Protein AF-A0A7Y4SN69-F1 (afdb_monomer_lite)

Secondary structure (DSSP, 8-state):
------------HHHHHHHHHHHHHHHHHT-----------TT--EE--TTSSS-EETTT-SS--EEEEHHHHTTS--SSHHHHHHT-TTEEEEEESGGGSEEEEEETT--GGG---EETTEE-S-TTT---SS---S-GGG-SEEEE-

Structure (mmCIF, N/CA/C/O backbone):
data_AF-A0A7Y4SN69-F1
#
_entry.id   AF-A0A7Y4SN69-F1
#
loop_
_atom_site.group_PDB
_atom_site.id
_atom_site.type_symbol
_atom_site.label_atom_id
_atom_site.label_alt_id
_atom_site.label_comp_id
_atom_site.label_asym_id
_atom_site.label_entity_id
_atom_site.label_seq_id
_atom_site.pdbx_PDB_ins_code
_atom_site.Cartn_x
_atom_site.Cartn_y
_atom_site.Cartn_z
_atom_site.occupancy
_atom_site.B_iso_or_equiv
_atom_site.auth_seq_id
_atom_site.auth_comp_id
_atom_site.auth_asym_id
_atom_site.auth_atom_id
_atom_site.pdbx_PDB_model_num
ATOM 1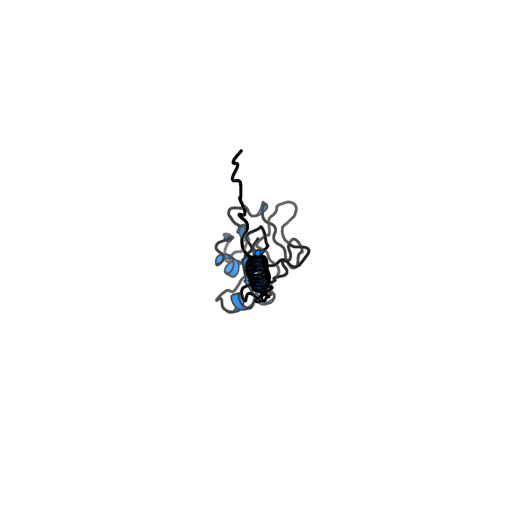 N N . MET A 1 1 ? -41.490 22.806 45.584 1.00 38.59 1 MET A N 1
ATOM 2 C CA . MET A 1 1 ? -42.179 22.413 46.833 1.00 38.59 1 MET A CA 1
ATOM 3 C C . MET A 1 1 ? -43.670 22.260 46.525 1.00 38.59 1 MET A C 1
ATOM 5 O O . MET A 1 1 ? -44.422 23.210 46.673 1.00 38.59 1 MET A O 1
ATOM 9 N N . ILE A 1 2 ? -44.083 21.115 45.968 1.00 36.38 2 ILE A N 1
ATOM 10 C CA . ILE A 1 2 ? -45.469 20.887 45.519 1.00 36.38 2 ILE A CA 1
ATOM 11 C C . ILE A 1 2 ? -46.093 19.854 46.454 1.00 36.38 2 ILE A C 1
ATOM 13 O O . ILE A 1 2 ? -45.769 18.673 46.397 1.00 36.38 2 ILE A O 1
ATOM 17 N N . LYS A 1 3 ? -46.963 20.334 47.345 1.00 39.97 3 LYS A N 1
ATOM 18 C CA . LYS A 1 3 ? -47.886 19.503 48.118 1.00 39.97 3 LYS A CA 1
ATOM 19 C C . LYS A 1 3 ? -48.994 19.019 47.179 1.00 39.97 3 LYS A C 1
ATOM 21 O O . LYS A 1 3 ? -49.649 19.852 46.558 1.00 39.97 3 LYS A O 1
ATOM 26 N N . ARG A 1 4 ? -49.261 17.713 47.137 1.00 42.03 4 ARG A N 1
ATOM 27 C CA . ARG A 1 4 ? -50.607 17.182 46.868 1.00 42.03 4 ARG A CA 1
ATOM 28 C C . ARG A 1 4 ? -50.883 16.050 47.851 1.00 42.03 4 ARG A C 1
ATOM 30 O O . ARG A 1 4 ? -50.292 14.981 47.775 1.00 42.03 4 ARG A O 1
ATOM 37 N N . VAL A 1 5 ? -51.723 16.386 48.823 1.00 46.22 5 VAL A N 1
ATOM 38 C CA . VAL A 1 5 ? -52.327 15.503 49.819 1.00 46.22 5 VAL A CA 1
ATOM 39 C C . VAL A 1 5 ? -53.256 14.538 49.079 1.00 46.22 5 VAL A C 1
ATOM 41 O O . VAL A 1 5 ? -54.105 14.990 48.314 1.00 46.22 5 VAL A O 1
ATOM 44 N N . LEU A 1 6 ? -53.072 13.229 49.273 1.00 34.06 6 LEU A N 1
ATOM 45 C CA . LEU A 1 6 ? -54.012 12.201 48.828 1.00 34.06 6 LEU A CA 1
ATOM 46 C C . LEU A 1 6 ? -54.864 11.810 50.039 1.00 34.06 6 LEU A C 1
ATOM 48 O O . LEU A 1 6 ? -54.437 11.039 50.896 1.00 34.06 6 LEU A O 1
ATOM 52 N N . GLU A 1 7 ? -56.035 12.425 50.141 1.00 39.78 7 GLU A N 1
ATOM 53 C CA . GLU A 1 7 ? -57.026 12.154 51.176 1.00 39.78 7 GLU A CA 1
ATOM 54 C C . GLU A 1 7 ? -57.813 10.896 50.782 1.00 39.78 7 GLU A C 1
ATOM 56 O O . GLU A 1 7 ? -58.496 10.875 49.758 1.00 39.78 7 GLU A O 1
ATOM 61 N N . VAL A 1 8 ? -57.671 9.814 51.554 1.00 43.22 8 VAL A N 1
ATOM 62 C CA . VAL A 1 8 ? -58.434 8.574 51.353 1.00 43.22 8 VAL A CA 1
ATOM 63 C C . VAL A 1 8 ? -59.592 8.571 52.348 1.00 43.22 8 VAL A C 1
ATOM 65 O O . VAL A 1 8 ? -59.420 8.220 53.514 1.00 43.22 8 VAL A O 1
ATOM 68 N N . CYS A 1 9 ? -60.770 8.996 51.885 1.00 35.44 9 CYS A N 1
ATOM 69 C CA . CYS A 1 9 ? -62.026 8.878 52.626 1.00 35.44 9 CYS A CA 1
ATOM 70 C C . CYS A 1 9 ? -62.435 7.408 52.809 1.00 35.44 9 CYS A C 1
ATOM 72 O O . CYS A 1 9 ? -62.259 6.570 51.924 1.00 35.44 9 CYS A O 1
ATOM 74 N N . ALA A 1 10 ? -63.001 7.119 53.981 1.00 52.50 10 ALA A N 1
ATOM 75 C CA . ALA A 1 10 ? -63.476 5.809 54.401 1.00 52.50 10 ALA A CA 1
ATOM 76 C C . ALA A 1 10 ? -64.616 5.273 53.511 1.00 52.50 10 ALA A C 1
ATOM 78 O O . ALA A 1 10 ? -65.587 5.976 53.248 1.00 52.50 10 ALA A O 1
ATOM 79 N N . GLY A 1 11 ? -64.526 4.001 53.114 1.00 46.94 11 GLY A N 1
ATOM 80 C CA . GLY A 1 11 ? -65.605 3.279 52.435 1.00 46.94 11 GLY A CA 1
ATOM 81 C C . GLY A 1 11 ? -65.152 1.906 51.935 1.00 46.94 11 GLY A C 1
ATOM 82 O O . GLY A 1 11 ? -64.424 1.810 50.957 1.00 46.94 11 GLY A O 1
ATOM 83 N N . ASP A 1 12 ? -65.567 0.849 52.637 1.00 50.03 12 ASP A N 1
ATOM 84 C CA . ASP A 1 12 ? -65.404 -0.574 52.304 1.00 50.03 12 ASP A CA 1
ATOM 85 C C . ASP A 1 12 ? -63.974 -1.123 52.094 1.00 50.03 12 ASP A C 1
ATOM 87 O O . ASP A 1 12 ? -63.433 -1.212 50.990 1.00 50.03 12 ASP A O 1
ATOM 91 N N . VAL A 1 13 ? -63.413 -1.695 53.170 1.00 55.72 13 VAL A N 1
AT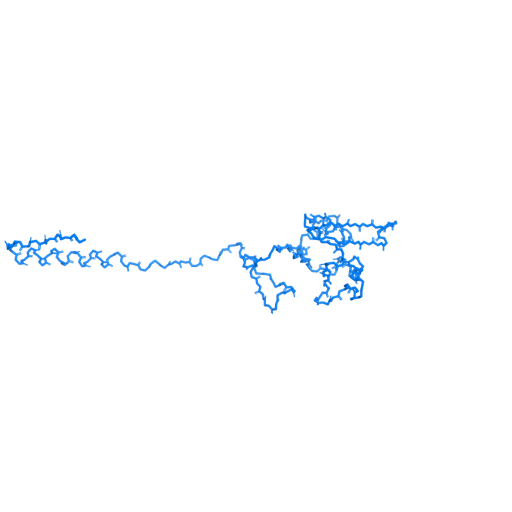OM 92 C CA . VAL A 1 13 ? -62.123 -2.429 53.207 1.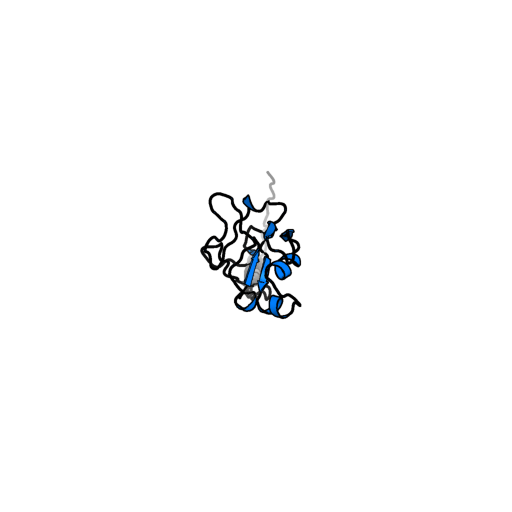00 55.72 13 VAL A CA 1
ATOM 93 C C . VAL A 1 13 ? -62.036 -3.554 52.153 1.00 55.72 13 VAL A C 1
ATOM 95 O O . VAL A 1 13 ? -60.951 -3.922 51.699 1.00 55.72 13 VAL A O 1
ATOM 98 N N . ARG A 1 14 ? -63.182 -4.095 51.711 1.00 57.38 14 ARG A N 1
ATOM 99 C CA . ARG A 1 14 ? -63.248 -5.141 50.673 1.00 57.38 14 ARG A CA 1
ATOM 100 C C . ARG A 1 14 ? -62.958 -4.607 49.267 1.00 57.38 14 ARG A C 1
ATOM 102 O O . ARG A 1 14 ? -62.454 -5.367 48.441 1.00 57.38 14 ARG A O 1
ATOM 109 N N . LEU A 1 15 ? -63.255 -3.334 48.998 1.00 54.38 15 LEU A N 1
ATOM 110 C CA . LEU A 1 15 ? -63.049 -2.706 47.693 1.00 54.38 15 LEU A CA 1
ATOM 111 C C . LEU A 1 15 ? -61.585 -2.277 47.521 1.00 54.38 15 LEU A C 1
ATOM 113 O O . LEU A 1 15 ? -60.969 -2.610 46.513 1.00 54.38 15 LEU A O 1
ATOM 117 N N . VAL A 1 16 ? -60.984 -1.685 48.561 1.00 59.50 16 VAL A N 1
ATOM 118 C CA . VAL A 1 16 ? -59.555 -1.310 48.590 1.00 59.50 16 VAL A CA 1
ATOM 119 C C . VAL A 1 16 ? -58.648 -2.526 48.381 1.00 59.50 16 VAL A C 1
ATOM 121 O O . VAL A 1 16 ? -57.715 -2.482 47.580 1.00 59.50 16 VAL A O 1
ATOM 124 N N . ARG A 1 17 ? -58.953 -3.654 49.035 1.00 61.59 17 ARG A N 1
ATOM 125 C CA . ARG A 1 17 ? -58.176 -4.895 48.895 1.00 61.59 17 ARG A CA 1
ATOM 126 C C . ARG A 1 17 ? -58.236 -5.471 47.475 1.00 61.59 17 ARG A C 1
ATOM 128 O O . ARG A 1 17 ? -57.236 -6.001 47.005 1.00 61.59 17 ARG A O 1
ATOM 135 N N . ARG A 1 18 ? -59.373 -5.350 46.777 1.00 66.00 18 ARG A N 1
ATOM 136 C CA . ARG A 1 18 ? -59.514 -5.799 45.379 1.00 66.00 18 ARG A CA 1
ATOM 137 C C . ARG A 1 18 ? -58.711 -4.918 44.423 1.00 66.00 18 ARG A C 1
ATOM 139 O O . ARG A 1 18 ? -58.000 -5.455 43.581 1.00 66.00 18 ARG A O 1
ATOM 146 N N . THR A 1 19 ? -58.747 -3.600 44.603 1.00 65.56 19 THR A N 1
ATOM 147 C CA . THR A 1 19 ? -57.995 -2.660 43.759 1.00 65.56 19 THR A CA 1
ATOM 148 C C . THR A 1 19 ? -56.481 -2.806 43.941 1.00 65.56 19 THR A C 1
ATOM 150 O O . THR A 1 19 ? -55.747 -2.821 42.957 1.00 65.56 19 THR A O 1
ATOM 153 N N . VAL A 1 20 ? -56.000 -3.008 45.174 1.00 69.25 20 VAL A N 1
ATOM 154 C CA . VAL A 1 20 ? -54.566 -3.226 45.450 1.00 69.25 20 VAL A CA 1
ATOM 155 C C . VAL A 1 20 ? -54.061 -4.536 44.832 1.00 69.25 20 VAL A C 1
ATOM 157 O O . VAL A 1 20 ? -52.989 -4.547 44.231 1.00 69.25 20 VAL A O 1
ATOM 160 N N . ILE A 1 21 ? -54.838 -5.624 44.908 1.00 72.38 21 ILE A N 1
ATOM 161 C CA . ILE A 1 21 ? -54.460 -6.912 44.299 1.00 72.38 21 ILE A CA 1
ATOM 162 C C . ILE A 1 21 ? -54.394 -6.801 42.767 1.00 72.38 21 ILE A C 1
ATOM 164 O O . ILE A 1 21 ? -53.457 -7.319 42.164 1.00 72.38 21 ILE A O 1
ATOM 168 N N . VAL A 1 22 ? -55.333 -6.085 42.137 1.00 73.94 22 VAL A N 1
ATOM 169 C CA . VAL A 1 22 ? -55.325 -5.862 40.679 1.00 73.94 22 VAL A CA 1
ATOM 170 C C . VAL A 1 22 ? -54.113 -5.030 40.247 1.00 73.94 22 VAL A C 1
ATOM 172 O O . VAL A 1 22 ? -53.466 -5.381 39.265 1.00 73.94 22 VAL A O 1
ATOM 175 N N . CYS A 1 23 ? -53.740 -3.989 40.998 1.00 61.62 23 CYS A N 1
ATOM 176 C CA . CYS A 1 23 ? -52.548 -3.190 40.696 1.00 61.62 23 CYS A CA 1
ATOM 177 C C . CYS A 1 23 ? -51.236 -3.981 40.854 1.00 61.62 23 CYS A C 1
ATOM 179 O O . CYS A 1 23 ? -50.330 -3.814 40.040 1.00 61.62 23 CYS A O 1
ATOM 181 N N . ILE A 1 24 ? -51.134 -4.865 41.855 1.00 69.38 24 ILE A N 1
ATOM 182 C CA . ILE A 1 24 ? -49.952 -5.727 42.046 1.00 69.38 24 ILE A CA 1
ATOM 183 C C . ILE A 1 24 ? -49.840 -6.756 40.909 1.00 69.38 24 ILE A C 1
ATOM 185 O O . ILE A 1 24 ? -48.749 -6.977 40.386 1.00 69.38 24 ILE A O 1
ATOM 189 N N . LEU A 1 25 ? -50.962 -7.342 40.478 1.00 69.50 25 LEU A N 1
ATOM 190 C CA . LEU A 1 25 ? -50.987 -8.280 39.350 1.00 69.50 25 LEU A CA 1
ATOM 191 C C . LEU A 1 25 ? -50.676 -7.592 38.009 1.00 69.50 25 LEU A C 1
ATOM 193 O O . LEU A 1 25 ? -49.976 -8.169 37.179 1.00 69.50 25 LEU A O 1
ATOM 197 N N . LEU A 1 26 ? -51.125 -6.347 37.813 1.00 67.25 26 LEU A N 1
ATOM 198 C CA . LEU A 1 26 ? -50.825 -5.560 36.612 1.00 67.25 26 LEU A CA 1
ATOM 199 C C . LEU A 1 26 ? -49.343 -5.147 36.544 1.00 67.25 26 LEU A C 1
ATOM 201 O O . LEU A 1 26 ? -48.744 -5.191 35.472 1.00 67.25 26 LEU A O 1
ATOM 205 N N . ALA A 1 27 ? -48.728 -4.807 37.682 1.00 63.59 27 ALA A N 1
ATOM 206 C CA . ALA A 1 27 ? -47.303 -4.478 37.757 1.00 63.59 27 ALA A CA 1
ATOM 207 C C . ALA A 1 27 ? -46.397 -5.699 37.506 1.00 63.59 27 ALA A C 1
ATOM 209 O O . ALA A 1 27 ? -45.340 -5.562 36.894 1.00 63.59 27 ALA A O 1
ATOM 210 N N . ALA A 1 28 ? -46.824 -6.897 37.921 1.00 62.97 28 ALA A N 1
ATOM 211 C CA . ALA A 1 28 ? -46.097 -8.138 37.654 1.00 62.97 28 ALA A CA 1
ATOM 212 C C . ALA A 1 28 ? -46.115 -8.530 36.163 1.00 62.97 28 ALA A C 1
ATOM 214 O O . ALA A 1 28 ? -45.137 -9.083 35.666 1.00 62.97 28 ALA A O 1
ATOM 215 N N . PHE A 1 29 ? -47.188 -8.201 35.433 1.00 62.66 29 PHE A N 1
ATOM 216 C CA . PHE A 1 29 ? -47.304 -8.492 33.998 1.00 62.66 29 PHE A CA 1
ATOM 217 C C . PHE A 1 29 ? -46.420 -7.586 33.118 1.00 62.66 29 PHE A C 1
ATOM 219 O O . PHE A 1 29 ? -46.027 -7.989 32.027 1.00 62.66 29 PHE A O 1
ATOM 226 N N . LEU A 1 30 ? -46.051 -6.389 33.595 1.00 56.22 30 LEU A N 1
ATOM 227 C CA . LEU A 1 30 ? -45.134 -5.488 32.880 1.00 56.22 30 LEU A CA 1
ATOM 228 C C . LEU A 1 30 ? -43.647 -5.868 33.010 1.00 56.22 30 LEU A C 1
ATOM 230 O O . LEU A 1 30 ? -42.820 -5.292 32.307 1.00 56.22 30 LEU A O 1
ATOM 234 N N . CYS A 1 31 ? -43.291 -6.823 33.875 1.00 47.72 31 CYS A N 1
ATOM 235 C CA . CYS A 1 31 ? -41.901 -7.203 34.149 1.00 47.72 31 CYS A CA 1
ATOM 236 C C . CYS A 1 31 ? -41.493 -8.503 33.430 1.00 47.72 31 CYS A C 1
ATOM 238 O O . CYS A 1 31 ? -40.834 -9.371 34.001 1.00 47.72 31 CYS A O 1
ATOM 240 N N . LEU A 1 32 ? -41.915 -8.670 32.174 1.00 61.91 32 LEU A N 1
ATOM 241 C CA . LEU A 1 32 ? -41.384 -9.730 31.318 1.00 61.91 32 LEU A CA 1
ATOM 242 C C . LEU A 1 32 ? -39.944 -9.359 30.926 1.00 61.91 32 LEU A C 1
ATOM 244 O O . LEU A 1 32 ? -39.744 -8.291 30.343 1.00 61.91 32 LEU A O 1
ATOM 248 N N . PRO A 1 33 ? -38.934 -10.202 31.215 1.00 53.34 33 PRO A N 1
ATOM 249 C CA . PRO A 1 33 ? -37.583 -9.959 30.742 1.00 53.34 33 PRO A CA 1
ATOM 250 C C . PRO A 1 33 ? -37.587 -10.112 29.222 1.00 53.34 33 PRO A C 1
ATOM 252 O O . PRO A 1 33 ? -37.782 -11.204 28.683 1.00 53.34 33 PRO A O 1
ATOM 255 N N . SER A 1 34 ? -37.390 -9.003 28.518 1.00 55.28 34 SER A N 1
ATOM 256 C CA . SER A 1 34 ? -37.083 -9.002 27.097 1.00 55.28 34 SER A CA 1
ATOM 257 C C . SER A 1 34 ? -35.788 -9.786 26.897 1.00 55.28 34 SER A C 1
ATOM 259 O O . SER A 1 34 ? -34.687 -9.289 27.118 1.00 55.28 34 SER A O 1
ATOM 261 N N . THR A 1 35 ? -35.921 -11.052 26.504 1.00 53.50 35 THR A N 1
ATOM 262 C CA . THR A 1 35 ? -34.782 -11.864 26.077 1.00 53.50 35 THR A CA 1
ATOM 263 C C . THR A 1 35 ? -34.394 -11.354 24.694 1.00 53.50 35 THR A C 1
ATOM 265 O O . THR A 1 35 ? -34.923 -11.800 23.680 1.00 53.50 35 THR A O 1
ATOM 268 N N . GLY A 1 36 ? -33.548 -10.324 24.659 1.00 47.72 36 GLY A N 1
ATOM 269 C CA . GLY A 1 36 ? -32.948 -9.834 23.428 1.00 47.72 36 GLY A CA 1
ATOM 270 C C . GLY A 1 36 ? -32.061 -10.931 22.858 1.00 47.72 36 GLY A C 1
ATOM 271 O O . GLY A 1 36 ? -30.995 -11.211 23.400 1.00 47.72 36 GLY A O 1
ATOM 272 N N . ALA A 1 37 ? -32.515 -11.580 21.788 1.00 45.94 37 ALA A N 1
ATOM 273 C CA . ALA A 1 37 ? -31.656 -12.428 20.984 1.00 45.94 37 ALA A CA 1
ATOM 274 C C . ALA A 1 37 ? -30.509 -11.555 20.455 1.00 45.94 37 ALA A C 1
ATOM 276 O O . ALA A 1 37 ? -30.748 -10.601 19.714 1.00 45.94 37 ALA A O 1
ATOM 277 N N . ALA A 1 38 ? -29.276 -11.854 20.866 1.00 46.19 38 ALA A N 1
ATOM 278 C CA . ALA A 1 38 ? -28.083 -11.290 20.255 1.00 46.19 38 ALA A CA 1
ATOM 279 C C . ALA A 1 38 ? -28.020 -11.803 18.810 1.00 46.19 38 ALA A C 1
ATOM 281 O O . ALA A 1 38 ? -27.505 -12.887 18.543 1.00 46.19 38 ALA A O 1
ATOM 282 N N . GLY A 1 39 ? -28.636 -11.060 17.891 1.00 47.66 39 GLY A N 1
ATOM 283 C CA . GLY A 1 39 ? -28.511 -11.302 16.464 1.00 47.66 39 GLY A CA 1
ATOM 284 C C . GLY A 1 39 ? -27.036 -11.224 16.098 1.00 47.66 39 GLY A C 1
ATOM 285 O O . GLY A 1 39 ? -26.386 -10.211 16.348 1.00 47.66 39 GLY A O 1
ATOM 286 N N . GLN A 1 40 ? -26.497 -12.312 15.555 1.00 49.41 40 GLN A N 1
ATOM 287 C CA . GLN A 1 40 ? -25.210 -12.270 14.879 1.00 49.41 40 GLN A CA 1
ATOM 288 C C . GLN A 1 40 ? -25.396 -11.378 13.651 1.00 49.41 40 GLN A C 1
ATOM 290 O O . GLN A 1 40 ? -26.056 -11.764 12.689 1.00 49.41 40 GLN A O 1
ATOM 295 N N . ASP A 1 41 ? -24.905 -10.148 13.754 1.00 53.84 41 ASP A N 1
ATOM 296 C CA . ASP A 1 41 ? -24.966 -9.159 12.690 1.00 53.84 41 ASP A CA 1
ATOM 297 C C . ASP A 1 41 ? -24.083 -9.636 11.519 1.00 53.84 41 ASP A C 1
ATOM 299 O O . ASP A 1 41 ? -22.873 -9.803 11.708 1.00 53.84 41 ASP A O 1
ATOM 303 N N . PRO A 1 42 ? -24.640 -9.894 10.319 1.00 57.53 42 PRO A N 1
ATOM 304 C CA . PRO A 1 42 ? -23.876 -10.394 9.175 1.00 57.53 42 PRO A CA 1
ATOM 305 C C . PRO A 1 42 ? -22.804 -9.413 8.668 1.00 57.53 42 PRO A C 1
ATOM 307 O O . PRO A 1 42 ? -22.004 -9.786 7.813 1.00 57.53 42 PRO A O 1
ATOM 310 N N . PHE A 1 43 ? -22.750 -8.183 9.191 1.00 54.22 43 PHE A N 1
ATOM 311 C CA . PHE A 1 43 ? -21.709 -7.195 8.882 1.00 54.22 43 PHE A CA 1
ATOM 312 C C . PHE A 1 43 ? -20.494 -7.240 9.825 1.00 54.22 43 PHE A C 1
ATOM 314 O O . PHE A 1 43 ? -19.574 -6.429 9.694 1.00 54.22 43 PHE A O 1
ATOM 321 N N . ARG A 1 44 ? -20.454 -8.178 10.777 1.00 52.31 44 ARG A N 1
ATOM 322 C CA . ARG A 1 44 ? -19.378 -8.288 11.768 1.00 52.31 44 ARG A CA 1
ATOM 323 C C . ARG A 1 44 ? -18.211 -9.127 11.233 1.00 52.31 44 ARG A 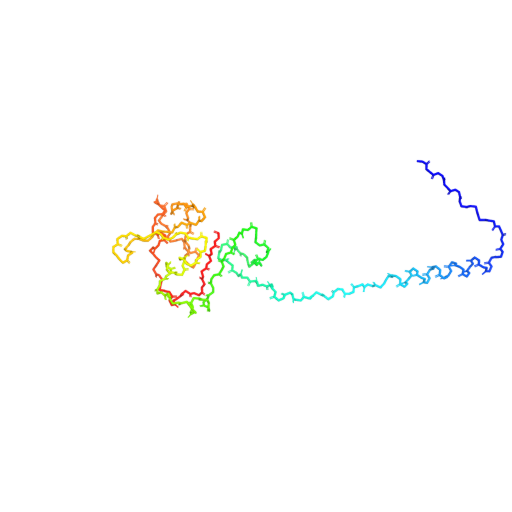C 1
ATOM 325 O O . ARG A 1 44 ? -18.063 -10.297 11.567 1.00 52.31 44 ARG A O 1
ATOM 332 N N . GLN A 1 45 ? -17.392 -8.529 10.366 1.00 57.31 45 GLN A N 1
ATOM 333 C CA . GLN A 1 45 ? -16.128 -9.127 9.922 1.00 57.31 45 GLN A CA 1
ATOM 334 C C . GLN A 1 45 ? -15.014 -8.802 10.930 1.00 57.31 45 GLN A C 1
ATOM 336 O O . GLN A 1 45 ? -14.589 -7.653 11.072 1.00 57.31 45 GLN A O 1
ATOM 341 N N . GLU A 1 46 ? -14.545 -9.823 11.644 1.00 55.00 46 GLU A N 1
ATOM 342 C CA . GLU A 1 46 ? -13.300 -9.771 12.410 1.00 55.00 46 GLU A CA 1
ATOM 343 C C . GLU A 1 46 ? -12.126 -9.991 11.453 1.00 55.00 46 GLU A C 1
ATOM 345 O O . GLU A 1 46 ? -12.068 -11.006 10.760 1.00 55.00 46 GLU A O 1
ATOM 350 N N . VAL A 1 47 ? -11.190 -9.042 11.396 1.00 57.69 47 VAL A N 1
ATOM 351 C CA . VAL A 1 47 ? -9.948 -9.196 10.628 1.00 57.69 47 VAL A CA 1
ATOM 352 C C . VAL A 1 47 ? -8.777 -8.941 11.564 1.00 57.69 47 VAL A C 1
ATOM 354 O O . VAL A 1 47 ? -8.687 -7.896 12.208 1.00 57.69 47 VAL A O 1
ATOM 357 N N . VAL A 1 48 ? -7.865 -9.910 11.650 1.00 58.44 48 VAL A N 1
ATOM 358 C CA . VAL A 1 48 ? -6.601 -9.737 12.370 1.00 58.44 48 VAL A CA 1
ATOM 359 C C . VAL A 1 48 ? -5.708 -8.839 11.527 1.00 58.44 48 VAL A C 1
ATOM 361 O O . VAL A 1 48 ? -5.216 -9.260 10.482 1.00 58.44 48 VAL A O 1
ATOM 364 N N . VAL A 1 49 ? -5.524 -7.595 11.964 1.00 58.94 49 VAL A N 1
ATOM 365 C CA . VAL A 1 49 ? -4.631 -6.650 11.292 1.00 58.94 49 VAL A CA 1
ATOM 366 C C . VAL A 1 49 ? -3.234 -6.723 11.871 1.00 58.94 49 VAL A C 1
ATOM 368 O O . VAL A 1 49 ? -3.054 -6.802 13.084 1.00 58.94 49 VAL A O 1
ATOM 371 N N . THR A 1 50 ? -2.232 -6.628 11.006 1.00 62.19 50 THR A N 1
ATOM 372 C CA . THR A 1 50 ? -0.820 -6.761 11.402 1.00 62.19 50 THR A CA 1
ATOM 373 C C . THR A 1 50 ? -0.382 -5.634 12.348 1.00 62.19 50 THR A C 1
ATOM 375 O O . THR A 1 50 ? 0.523 -5.800 13.160 1.00 62.19 50 THR A O 1
ATOM 378 N N . ALA A 1 51 ? -1.049 -4.477 12.285 1.00 57.69 51 ALA A N 1
ATOM 379 C CA . ALA A 1 51 ? -0.755 -3.328 13.140 1.00 57.69 51 ALA A CA 1
ATOM 380 C C . ALA A 1 51 ? -1.348 -3.411 14.560 1.00 57.69 51 ALA A C 1
ATOM 382 O O . ALA A 1 51 ? -0.959 -2.617 15.418 1.00 57.69 51 ALA A O 1
ATOM 383 N N . ALA A 1 52 ? -2.288 -4.325 14.824 1.00 57.72 52 ALA A N 1
ATOM 384 C CA . ALA A 1 52 ? -2.874 -4.509 16.147 1.00 57.72 52 ALA A CA 1
ATOM 385 C C . ALA A 1 52 ? -2.325 -5.793 16.777 1.00 57.72 52 ALA A C 1
ATOM 387 O O . ALA A 1 52 ? -2.364 -6.859 16.177 1.00 57.72 52 ALA A O 1
ATOM 388 N N . ALA A 1 53 ? -1.846 -5.708 18.021 1.00 58.72 53 ALA A N 1
ATOM 389 C CA . ALA A 1 53 ? -1.335 -6.872 18.755 1.00 58.72 53 ALA A CA 1
ATOM 390 C C . ALA A 1 53 ? -2.415 -7.940 19.050 1.00 58.72 53 ALA A C 1
ATOM 392 O O . ALA A 1 53 ? -2.097 -9.044 19.485 1.00 58.72 53 ALA A O 1
ATOM 393 N N . THR A 1 54 ? -3.687 -7.608 18.829 1.00 57.78 54 THR A N 1
ATOM 394 C CA . THR A 1 54 ? -4.866 -8.450 19.048 1.00 57.78 54 THR A CA 1
ATOM 395 C C . THR A 1 54 ? -5.844 -8.272 17.886 1.00 57.78 54 THR A C 1
ATOM 397 O O . THR A 1 54 ? -5.945 -7.149 17.388 1.00 57.78 54 THR A O 1
ATOM 400 N N . PRO A 1 55 ? -6.601 -9.310 17.484 1.00 58.72 55 PRO A N 1
ATOM 401 C CA . PRO A 1 55 ? -7.680 -9.184 16.502 1.00 58.72 55 PRO A CA 1
ATOM 402 C C . PRO A 1 55 ? -8.643 -8.056 16.892 1.00 58.72 55 PRO A C 1
ATOM 404 O O . PRO A 1 55 ? -9.109 -8.024 18.030 1.00 58.72 55 PRO A O 1
ATOM 407 N N . VAL A 1 56 ? -8.925 -7.125 15.979 1.00 61.41 56 VAL A N 1
ATOM 408 C CA . VAL A 1 56 ? -9.882 -6.034 16.220 1.00 61.41 56 VAL A CA 1
ATOM 409 C C . VAL A 1 56 ? -10.977 -6.106 15.164 1.00 61.41 56 VAL A C 1
ATOM 411 O O . VAL A 1 56 ? -10.701 -6.219 13.973 1.00 61.41 56 VAL A O 1
ATOM 414 N N . GLU A 1 57 ? -12.231 -6.034 15.601 1.00 66.12 57 GLU A N 1
ATOM 415 C CA . GLU A 1 57 ? -13.382 -5.925 14.704 1.00 66.12 57 GLU A CA 1
ATOM 416 C C . GLU A 1 57 ? -13.286 -4.655 13.852 1.00 66.12 57 GLU A C 1
ATOM 418 O O . GLU A 1 57 ? -13.043 -3.575 14.397 1.00 66.12 57 GLU A O 1
ATOM 423 N N . LEU A 1 58 ? -13.556 -4.753 12.543 1.00 60.16 58 LEU A N 1
ATOM 424 C CA . LEU A 1 58 ? -13.466 -3.615 11.614 1.00 60.16 58 LEU A CA 1
ATOM 425 C C . LEU A 1 58 ? -14.279 -2.389 12.083 1.00 60.16 58 LEU A C 1
ATOM 427 O O . LEU A 1 58 ? -13.847 -1.257 11.886 1.00 60.16 58 LEU A O 1
ATOM 431 N N . GLY A 1 59 ? -15.418 -2.603 12.754 1.00 60.62 59 GLY A N 1
ATOM 432 C CA . GLY A 1 59 ? -16.273 -1.536 13.294 1.00 60.62 59 GLY A CA 1
ATOM 433 C C . GLY A 1 59 ? -15.788 -0.891 14.600 1.00 60.62 59 GLY A C 1
ATOM 434 O O . GLY A 1 59 ? -16.294 0.161 14.982 1.00 60.62 59 GLY A O 1
ATOM 435 N N . THR A 1 60 ? -14.807 -1.490 15.280 1.00 61.62 60 THR A N 1
ATOM 436 C CA . THR A 1 60 ? -14.273 -1.002 16.569 1.00 61.62 60 THR A CA 1
ATOM 437 C C . THR A 1 60 ? -12.947 -0.246 16.395 1.00 61.62 60 THR A C 1
ATOM 439 O O . THR A 1 60 ? -12.458 0.400 17.324 1.00 61.62 60 THR A O 1
ATOM 442 N N . VAL A 1 61 ? -12.351 -0.279 15.196 1.00 64.94 61 VAL A N 1
ATOM 443 C CA . VAL A 1 61 ? -11.089 0.414 14.905 1.00 64.94 61 VAL A CA 1
ATOM 444 C C . VAL A 1 61 ? -11.320 1.931 14.870 1.00 64.94 61 VAL A C 1
ATOM 446 O O . VAL A 1 61 ? -12.057 2.449 14.039 1.00 64.94 61 VAL A O 1
ATOM 449 N N . THR A 1 62 ? -10.638 2.686 15.737 1.00 68.81 62 THR A N 1
ATOM 450 C CA . THR A 1 62 ? -10.706 4.169 15.779 1.00 68.81 62 THR A CA 1
ATOM 451 C C . THR A 1 62 ? -9.951 4.849 14.620 1.00 68.81 62 THR A C 1
ATOM 453 O O . THR A 1 62 ? -9.819 6.070 14.575 1.00 68.81 62 THR A O 1
ATOM 456 N N . ARG A 1 63 ? -9.408 4.067 13.683 1.00 72.25 63 ARG A N 1
ATOM 457 C CA . ARG A 1 63 ? -8.682 4.509 12.486 1.00 72.25 63 ARG A CA 1
ATOM 458 C C . ARG A 1 63 ? -9.345 3.922 11.248 1.00 72.25 63 ARG A C 1
ATOM 460 O O . ARG A 1 63 ? -9.812 2.789 11.274 1.00 72.25 63 ARG A O 1
ATOM 467 N N . THR A 1 64 ? -9.345 4.684 10.161 1.00 78.62 64 THR A N 1
ATOM 468 C CA . THR A 1 64 ? -9.868 4.230 8.872 1.00 78.62 64 THR A CA 1
ATOM 469 C C . THR A 1 64 ? -8.994 3.108 8.323 1.00 78.62 64 THR A C 1
ATOM 471 O O . THR A 1 64 ? -7.846 3.344 7.955 1.00 78.62 64 THR A O 1
ATOM 474 N N . LEU A 1 65 ? -9.559 1.908 8.239 1.00 82.75 65 LEU A N 1
ATOM 475 C CA . LEU A 1 65 ? -8.906 0.711 7.725 1.00 82.75 65 LEU A CA 1
ATOM 476 C C . LEU A 1 65 ? -9.566 0.291 6.410 1.00 82.75 65 LEU A C 1
ATOM 478 O O . LEU A 1 65 ? -10.788 0.215 6.308 1.00 82.75 65 LEU A O 1
ATOM 482 N N . THR A 1 66 ? -8.751 0.007 5.401 1.00 87.75 66 THR A N 1
ATOM 483 C CA . THR A 1 66 ? -9.182 -0.635 4.156 1.00 87.75 66 THR A CA 1
ATOM 484 C C . THR A 1 66 ? -8.422 -1.941 4.001 1.00 87.75 66 THR A C 1
ATOM 486 O O . THR A 1 66 ? -7.193 -1.945 4.017 1.00 87.75 66 THR A O 1
ATOM 489 N N . VAL A 1 67 ? -9.156 -3.043 3.860 1.00 90.06 67 VAL A N 1
ATOM 490 C CA . VAL A 1 67 ? -8.591 -4.374 3.618 1.00 90.06 67 VAL A CA 1
ATOM 491 C C . VAL A 1 67 ? -8.959 -4.787 2.203 1.00 90.06 67 VAL A C 1
ATOM 493 O O . VAL A 1 67 ? -10.140 -4.811 1.858 1.00 90.06 67 VAL A O 1
ATOM 496 N N . ILE A 1 68 ? -7.946 -5.096 1.399 1.00 91.56 68 ILE A N 1
ATOM 497 C CA . ILE A 1 68 ? -8.102 -5.675 0.068 1.00 91.56 68 ILE A CA 1
ATOM 498 C C . ILE A 1 68 ? -7.780 -7.166 0.183 1.00 91.56 68 ILE A C 1
ATOM 500 O O . ILE A 1 68 ? -6.642 -7.527 0.491 1.00 91.56 68 ILE A O 1
ATOM 504 N N . THR A 1 69 ? -8.782 -8.023 -0.009 1.00 93.06 69 THR A N 1
ATOM 505 C CA . THR A 1 69 ? -8.643 -9.481 0.164 1.00 93.06 69 THR A CA 1
ATOM 506 C C . THR A 1 69 ? -8.105 -10.162 -1.092 1.00 93.06 69 THR A C 1
ATOM 508 O O . THR A 1 69 ? -8.204 -9.612 -2.194 1.00 93.06 69 THR A O 1
ATOM 511 N N . ARG A 1 70 ? -7.595 -11.392 -0.953 1.00 93.56 70 ARG A N 1
ATOM 512 C CA . ARG A 1 70 ? -7.142 -12.209 -2.086 1.00 93.56 70 ARG A CA 1
ATOM 513 C C . ARG A 1 70 ? -8.202 -12.327 -3.176 1.00 93.56 70 ARG A C 1
ATOM 515 O O . ARG A 1 70 ? -7.920 -12.085 -4.344 1.00 93.56 70 ARG A O 1
ATOM 522 N N . GLU A 1 71 ? -9.446 -12.595 -2.793 1.00 93.44 71 GLU A N 1
ATOM 523 C CA . GLU A 1 71 ? -10.552 -12.774 -3.735 1.00 93.44 71 GLU A CA 1
ATOM 524 C C . GLU A 1 71 ? -10.879 -11.485 -4.490 1.00 93.44 71 GLU A C 1
ATOM 526 O O . GLU A 1 71 ? -11.464 -11.530 -5.572 1.00 93.44 71 GLU A O 1
ATOM 531 N N . GLN A 1 72 ? -10.596 -10.317 -3.907 1.00 92.81 72 GLN A N 1
ATOM 532 C CA . GLN A 1 72 ? -10.734 -9.039 -4.603 1.00 92.81 72 GLN A CA 1
ATOM 533 C C . GLN A 1 72 ? -9.589 -8.840 -5.595 1.00 92.81 72 GLN A C 1
ATOM 535 O O . GLN A 1 72 ? -9.861 -8.447 -6.724 1.00 92.81 72 GLN A O 1
ATOM 540 N N . ILE A 1 73 ? -8.349 -9.163 -5.211 1.00 93.56 73 ILE A N 1
ATOM 541 C CA . ILE A 1 73 ? -7.169 -9.080 -6.088 1.00 93.56 73 ILE A CA 1
ATOM 542 C C . ILE A 1 73 ? -7.346 -9.981 -7.317 1.00 93.56 73 ILE A C 1
ATOM 544 O O . ILE A 1 73 ? -7.172 -9.509 -8.436 1.00 93.56 73 ILE A O 1
ATOM 548 N N . ASP A 1 74 ? -7.789 -11.227 -7.130 1.00 93.06 74 ASP A N 1
ATOM 549 C CA . ASP A 1 74 ? -7.962 -12.203 -8.219 1.00 93.06 74 ASP A CA 1
ATOM 550 C C . ASP A 1 74 ? -9.038 -11.802 -9.243 1.00 93.06 74 ASP A C 1
ATOM 552 O O . ASP A 1 74 ? -9.034 -12.266 -10.384 1.00 93.06 74 ASP A O 1
ATOM 556 N N . ARG A 1 75 ? -9.979 -10.935 -8.851 1.00 94.44 75 ARG A N 1
ATOM 557 C CA . ARG A 1 75 ? -11.034 -10.417 -9.738 1.00 94.44 75 ARG A CA 1
ATOM 558 C C . ARG A 1 75 ? -10.606 -9.182 -10.527 1.00 94.44 75 ARG A C 1
ATOM 560 O O . ARG A 1 75 ? -11.349 -8.748 -11.409 1.00 94.44 75 ARG A O 1
ATOM 567 N N . LEU A 1 76 ? -9.458 -8.593 -10.203 1.00 91.94 76 LEU A N 1
ATOM 568 C CA . LEU A 1 76 ? -8.973 -7.366 -10.820 1.00 91.94 76 LEU A CA 1
ATOM 569 C C . LEU A 1 76 ? -7.967 -7.684 -11.941 1.00 91.94 76 LEU A C 1
ATOM 571 O O . LEU A 1 76 ? -7.129 -8.569 -11.788 1.00 91.94 76 LEU A O 1
ATOM 575 N N . PRO A 1 77 ? -7.997 -6.952 -13.068 1.00 92.12 77 PRO A N 1
ATOM 576 C CA . PRO A 1 77 ? -7.023 -7.109 -14.146 1.00 92.12 77 PRO A CA 1
ATOM 577 C C . PRO A 1 77 ? -5.720 -6.364 -13.806 1.00 92.12 77 PRO A C 1
ATOM 579 O O . PRO A 1 77 ? -5.400 -5.340 -14.405 1.00 92.12 77 PRO A O 1
ATOM 582 N N . VAL A 1 78 ? -4.999 -6.844 -12.795 1.00 91.38 78 VAL A N 1
ATOM 583 C CA . VAL A 1 78 ? -3.791 -6.213 -12.239 1.00 91.38 78 VAL A CA 1
ATOM 584 C C . VAL A 1 78 ? -2.597 -7.161 -12.308 1.00 91.38 78 VAL A C 1
ATOM 586 O O . VAL A 1 78 ? -2.754 -8.378 -12.250 1.00 91.38 78 VAL A O 1
ATOM 589 N N . HIS A 1 79 ? -1.390 -6.604 -12.425 1.00 89.06 79 HIS A N 1
ATOM 590 C CA . HIS A 1 79 ? -0.155 -7.391 -12.545 1.00 89.06 79 HIS A CA 1
ATOM 591 C C . HIS A 1 79 ? 0.880 -7.065 -11.466 1.00 89.06 79 HIS A C 1
ATOM 593 O O . HIS A 1 79 ? 1.866 -7.783 -11.317 1.00 89.06 79 HIS A O 1
ATOM 599 N N . SER A 1 80 ? 0.669 -5.994 -10.701 1.00 89.69 80 SER A N 1
ATOM 600 C CA . SER A 1 80 ? 1.567 -5.572 -9.632 1.00 89.69 80 SER A CA 1
ATOM 601 C C . SER A 1 80 ? 0.800 -5.075 -8.408 1.00 89.69 80 SER A C 1
ATOM 603 O O . SER A 1 80 ? -0.358 -4.663 -8.494 1.00 89.69 80 SER A O 1
ATOM 605 N N . ILE A 1 81 ? 1.477 -5.057 -7.258 1.00 91.00 81 ILE A N 1
ATOM 606 C CA . ILE A 1 81 ? 0.942 -4.472 -6.019 1.00 91.00 81 ILE A CA 1
ATOM 607 C C . ILE A 1 81 ? 0.636 -2.980 -6.221 1.00 91.00 81 ILE A C 1
ATOM 609 O O . ILE A 1 81 ? -0.378 -2.480 -5.738 1.00 91.00 81 ILE A O 1
ATOM 613 N N . ALA A 1 82 ? 1.471 -2.275 -6.990 1.00 90.56 82 ALA A N 1
ATOM 614 C CA . ALA A 1 82 ? 1.246 -0.875 -7.328 1.00 90.56 82 ALA A CA 1
ATOM 615 C C . ALA A 1 82 ? -0.079 -0.672 -8.084 1.00 90.56 82 ALA A C 1
ATOM 617 O O . ALA A 1 82 ? -0.784 0.296 -7.808 1.00 90.56 82 ALA A O 1
ATOM 618 N N . ASP A 1 83 ? -0.450 -1.585 -8.986 1.00 90.88 83 ASP A N 1
ATOM 619 C CA . ASP A 1 83 ? -1.719 -1.505 -9.721 1.00 90.88 83 ASP A CA 1
ATOM 620 C C . ASP A 1 83 ? -2.925 -1.731 -8.809 1.00 90.88 83 ASP A C 1
ATOM 622 O O . ASP A 1 83 ? -3.920 -1.018 -8.927 1.00 90.88 83 ASP A O 1
ATOM 626 N N . VAL A 1 84 ? -2.825 -2.663 -7.855 1.00 92.81 84 VAL A N 1
ATOM 627 C CA . VAL A 1 84 ? -3.866 -2.857 -6.833 1.00 92.81 84 VAL A CA 1
ATOM 628 C C . VAL A 1 84 ? -4.038 -1.587 -6.002 1.00 92.81 84 VAL A C 1
ATOM 630 O O . VAL A 1 84 ? -5.155 -1.109 -5.809 1.00 92.81 84 VAL A O 1
ATOM 633 N N . LEU A 1 85 ? -2.930 -1.007 -5.538 1.00 91.88 85 LEU A N 1
ATOM 634 C CA . LEU A 1 85 ? -2.951 0.190 -4.701 1.00 91.88 85 LEU A CA 1
ATOM 635 C C . LEU A 1 85 ? -3.455 1.430 -5.450 1.00 91.88 85 LEU A C 1
ATOM 637 O O . LEU A 1 85 ? -4.120 2.256 -4.833 1.00 91.88 85 LEU A O 1
ATOM 641 N N . ARG A 1 86 ? -3.233 1.536 -6.769 1.00 91.25 86 ARG A N 1
ATOM 642 C CA . ARG A 1 86 ? -3.800 2.614 -7.609 1.00 91.25 86 ARG A CA 1
ATOM 643 C C . ARG A 1 86 ? -5.326 2.652 -7.597 1.00 91.25 86 ARG A C 1
ATOM 645 O O . ARG A 1 86 ? -5.901 3.706 -7.848 1.00 91.25 86 ARG A O 1
ATOM 652 N N . LEU A 1 87 ? -5.981 1.518 -7.355 1.00 90.56 87 LEU A N 1
ATOM 653 C CA . LEU A 1 87 ? -7.441 1.433 -7.305 1.00 90.56 87 LEU A CA 1
ATOM 654 C C . LEU A 1 87 ? -8.005 1.897 -5.956 1.00 90.56 87 LEU A C 1
ATOM 656 O O . LEU A 1 87 ? -9.202 2.165 -5.847 1.00 90.56 87 LEU A O 1
ATOM 660 N N . SER A 1 88 ? -7.161 2.008 -4.928 1.00 90.38 88 SER A N 1
ATOM 661 C CA . SER A 1 88 ? -7.566 2.509 -3.620 1.00 90.38 88 SER A CA 1
ATOM 662 C C . SER A 1 88 ? -7.630 4.033 -3.621 1.00 90.38 88 SER A C 1
ATOM 664 O O . SER A 1 88 ? -6.650 4.713 -3.910 1.00 90.38 88 SER A O 1
ATOM 666 N N . SER A 1 89 ? -8.758 4.594 -3.187 1.00 88.69 89 SER A N 1
ATOM 667 C CA . SER A 1 89 ? -8.931 6.047 -3.044 1.00 88.69 89 SER A CA 1
ATOM 668 C C . SER A 1 89 ? -8.050 6.675 -1.958 1.00 88.69 89 SER A C 1
ATOM 670 O O . SER A 1 89 ? -7.921 7.896 -1.894 1.00 88.69 89 SER A O 1
ATOM 672 N N . SER A 1 90 ? -7.458 5.857 -1.084 1.00 88.75 90 SER A N 1
ATOM 673 C CA . SER A 1 90 ? -6.608 6.329 0.013 1.00 88.75 90 SER A CA 1
ATOM 674 C C . SER A 1 90 ? -5.137 6.488 -0.378 1.00 88.75 90 SER A C 1
ATOM 676 O O . SER A 1 90 ? -4.390 7.096 0.393 1.00 88.75 90 SER A O 1
ATOM 678 N N . VAL A 1 91 ? -4.720 5.950 -1.533 1.00 91.62 91 VAL A N 1
ATOM 679 C CA . VAL A 1 91 ? -3.310 5.829 -1.930 1.00 91.62 91 VAL A CA 1
ATOM 680 C C . VAL A 1 91 ? -3.054 6.553 -3.250 1.00 91.62 91 VAL A C 1
ATOM 682 O O . VAL A 1 91 ? -3.713 6.298 -4.251 1.00 91.62 91 VAL A O 1
ATOM 685 N N . ASP A 1 92 ? -2.055 7.430 -3.261 1.00 91.12 92 ASP A N 1
ATOM 686 C CA . ASP A 1 92 ? -1.453 7.981 -4.473 1.00 91.12 92 ASP A CA 1
ATOM 687 C C . ASP A 1 92 ? -0.192 7.175 -4.817 1.00 91.12 92 ASP A C 1
ATOM 689 O O . ASP A 1 92 ? 0.692 6.974 -3.979 1.00 91.12 92 ASP A O 1
ATOM 693 N N . VAL A 1 93 ? -0.120 6.695 -6.059 1.00 90.88 93 VAL A N 1
ATOM 694 C CA . VAL A 1 93 ? 0.976 5.862 -6.560 1.00 90.88 93 VAL A CA 1
ATOM 695 C C . VAL A 1 93 ? 1.731 6.625 -7.635 1.00 90.88 93 VAL A C 1
ATOM 697 O O . VAL A 1 93 ? 1.278 6.762 -8.779 1.00 90.88 93 VAL A O 1
ATOM 700 N N . ARG A 1 94 ? 2.939 7.065 -7.293 1.00 88.25 94 ARG A N 1
ATOM 701 C CA . ARG A 1 94 ? 3.798 7.851 -8.176 1.00 88.25 94 ARG A CA 1
ATOM 702 C C . ARG A 1 94 ? 4.920 6.964 -8.675 1.00 88.25 94 ARG A C 1
ATOM 704 O O . ARG A 1 94 ? 5.660 6.399 -7.886 1.00 88.25 94 ARG A O 1
ATOM 711 N N . SER A 1 95 ? 5.055 6.840 -9.986 1.00 87.12 95 SER A N 1
ATOM 712 C CA . SER A 1 95 ? 6.084 5.996 -10.589 1.00 87.12 95 SER A CA 1
ATOM 713 C C . SER A 1 95 ? 7.005 6.839 -11.462 1.00 87.12 95 SER A C 1
ATOM 715 O O . SER A 1 95 ? 6.541 7.745 -12.158 1.00 87.12 95 SER A O 1
ATOM 717 N N . ARG A 1 96 ? 8.310 6.588 -11.374 1.00 85.31 96 ARG A N 1
ATOM 718 C CA . ARG A 1 96 ? 9.376 7.308 -12.073 1.00 85.31 96 ARG A CA 1
ATOM 719 C C . ARG A 1 96 ? 10.208 6.323 -12.889 1.00 85.31 96 ARG A C 1
ATOM 721 O O . ARG A 1 96 ? 10.484 5.208 -12.449 1.00 85.31 96 ARG A O 1
ATOM 728 N N . GLY A 1 97 ? 10.649 6.783 -14.057 1.00 81.56 97 GLY A N 1
ATOM 729 C CA . GLY A 1 97 ? 11.403 5.974 -15.011 1.00 81.56 97 GLY A CA 1
ATOM 730 C C . GLY A 1 97 ? 10.516 5.068 -15.867 1.00 81.56 97 GLY A C 1
ATOM 731 O O . GLY A 1 97 ? 9.319 4.907 -15.620 1.00 81.56 97 GLY A O 1
ATOM 732 N N . GLU A 1 98 ? 11.108 4.485 -16.908 1.00 78.50 98 GLU A N 1
ATOM 733 C CA . GLU A 1 98 ? 10.416 3.498 -17.736 1.00 78.50 98 GLU A CA 1
ATOM 734 C C . GLU A 1 98 ? 10.049 2.267 -16.903 1.00 78.50 98 GLU A C 1
ATOM 736 O O . GLU A 1 98 ? 10.814 1.836 -16.041 1.00 78.50 98 GLU A O 1
ATOM 741 N N . ARG A 1 99 ? 8.854 1.713 -17.147 1.00 71.12 99 ARG A N 1
ATOM 742 C CA . ARG A 1 99 ? 8.311 0.535 -16.439 1.00 71.12 99 ARG A CA 1
ATOM 743 C C . ARG A 1 99 ? 8.235 0.658 -14.912 1.00 71.12 99 ARG A C 1
ATOM 745 O O . ARG A 1 99 ? 8.065 -0.346 -14.233 1.00 71.12 99 ARG A O 1
ATOM 752 N N . GLY A 1 100 ? 8.322 1.873 -14.378 1.00 70.69 100 GLY A N 1
ATOM 753 C CA . GLY A 1 100 ? 8.193 2.113 -12.949 1.00 70.69 100 GLY A CA 1
ATOM 754 C C . GLY A 1 100 ? 9.353 1.607 -12.101 1.00 70.69 100 GLY A C 1
ATOM 755 O O . GLY A 1 100 ? 9.129 1.193 -10.965 1.00 70.69 100 GLY A O 1
ATOM 756 N N . LEU A 1 101 ? 10.574 1.698 -12.649 1.00 76.56 101 LEU A N 1
ATOM 757 C CA . LEU A 1 101 ? 11.857 1.449 -11.971 1.00 76.56 101 LEU A CA 1
ATOM 758 C C . LEU A 1 101 ? 11.911 1.975 -10.533 1.00 76.56 101 LEU A C 1
ATOM 760 O O . LEU A 1 101 ? 12.513 1.341 -9.675 1.00 76.56 101 LEU A O 1
ATOM 764 N N . GLN A 1 102 ? 11.290 3.126 -10.273 1.00 83.12 102 GLN A N 1
ATOM 765 C CA . GLN A 1 102 ? 11.102 3.629 -8.923 1.00 83.12 102 GLN A CA 1
ATOM 766 C C . GLN A 1 102 ? 9.637 3.993 -8.709 1.00 83.12 102 GLN A C 1
ATOM 768 O O . GLN A 1 102 ? 9.113 4.898 -9.357 1.00 83.12 102 GLN A O 1
ATOM 773 N N . THR A 1 103 ? 8.980 3.309 -7.777 1.00 88.00 103 THR A N 1
ATOM 774 C CA . THR A 1 103 ? 7.601 3.608 -7.390 1.00 88.00 103 THR A CA 1
ATOM 775 C C . THR A 1 103 ? 7.568 4.069 -5.940 1.00 88.00 103 THR A C 1
ATOM 777 O O . THR A 1 103 ? 8.122 3.414 -5.064 1.00 88.00 103 THR A O 1
ATOM 780 N N . ASP A 1 104 ? 6.920 5.206 -5.709 1.00 89.19 104 ASP A N 1
ATOM 781 C CA . ASP A 1 104 ? 6.714 5.803 -4.399 1.00 89.19 104 ASP A CA 1
ATOM 782 C C . ASP A 1 104 ? 5.209 5.819 -4.090 1.00 89.19 104 ASP A C 1
ATOM 784 O O . ASP A 1 104 ? 4.392 6.251 -4.913 1.00 89.19 104 ASP A O 1
ATOM 788 N N . PHE A 1 105 ? 4.839 5.391 -2.885 1.00 90.00 105 PHE A N 1
ATOM 789 C CA . PHE A 1 105 ? 3.465 5.480 -2.387 1.00 90.00 105 PHE A CA 1
ATOM 790 C C . PHE A 1 105 ? 3.280 6.672 -1.445 1.00 90.00 105 PHE A C 1
ATOM 792 O O . PHE A 1 105 ? 4.163 7.013 -0.655 1.00 90.00 105 PHE A O 1
ATOM 799 N N . ALA A 1 106 ? 2.102 7.278 -1.500 1.00 90.19 106 ALA A N 1
ATOM 800 C CA . ALA A 1 106 ? 1.639 8.309 -0.585 1.00 90.19 106 ALA A CA 1
ATOM 801 C C . ALA A 1 106 ? 0.228 7.944 -0.111 1.00 90.19 106 ALA A C 1
ATOM 803 O O . ALA A 1 106 ? -0.602 7.523 -0.906 1.00 90.19 106 ALA A O 1
ATOM 804 N N . VAL A 1 107 ? -0.066 8.082 1.181 1.00 90.00 107 VAL A N 1
ATOM 805 C CA . VAL A 1 107 ? -1.388 7.752 1.749 1.00 90.00 107 VAL A CA 1
ATOM 806 C C . VAL A 1 107 ? -1.966 9.013 2.363 1.00 90.00 107 VAL A C 1
ATOM 808 O O . VAL A 1 107 ? -1.310 9.646 3.186 1.00 90.00 107 VAL A O 1
ATOM 811 N N . ARG A 1 108 ? -3.185 9.398 1.970 1.00 87.31 108 ARG A N 1
ATOM 812 C CA . ARG A 1 108 ? -3.901 10.570 2.524 1.00 87.31 108 ARG A CA 1
ATOM 813 C C . ARG A 1 108 ? -3.052 11.859 2.574 1.00 87.31 108 ARG A C 1
ATOM 815 O O . ARG A 1 108 ? -3.125 12.624 3.531 1.00 87.31 108 ARG A O 1
ATOM 822 N N . GLY A 1 109 ? -2.229 12.092 1.549 1.00 85.44 109 GLY A N 1
ATOM 823 C CA . GLY A 1 109 ? -1.345 13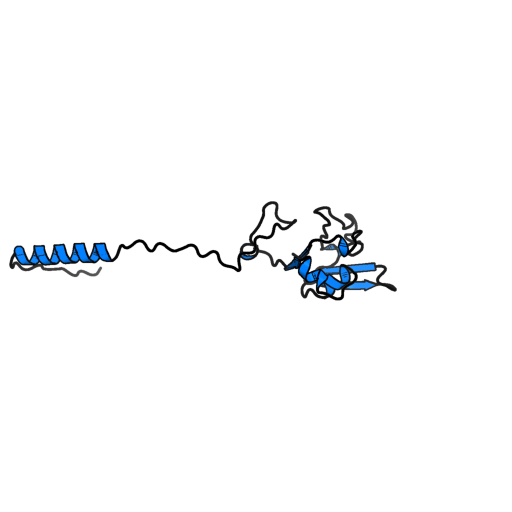.263 1.453 1.00 85.44 109 GLY A CA 1
ATOM 824 C C . GLY A 1 109 ? -0.022 13.159 2.225 1.00 85.44 109 GLY A C 1
ATOM 825 O O . GLY A 1 109 ? 0.786 14.083 2.148 1.00 85.44 109 GLY A O 1
ATOM 826 N N . ALA A 1 110 ? 0.236 12.052 2.930 1.00 87.94 110 ALA A N 1
ATOM 827 C CA . ALA A 1 110 ? 1.535 11.777 3.537 1.00 87.94 110 ALA A CA 1
ATOM 828 C C . ALA A 1 110 ? 2.588 11.456 2.467 1.00 87.94 110 ALA A C 1
ATOM 830 O O . ALA A 1 110 ? 2.328 10.732 1.507 1.00 87.94 110 ALA A O 1
ATOM 831 N N . ASN A 1 111 ? 3.794 11.981 2.660 1.00 83.69 111 ASN A N 1
ATOM 832 C CA . ASN A 1 111 ? 4.964 11.726 1.816 1.00 83.69 111 ASN A CA 1
ATOM 833 C C . ASN A 1 111 ? 5.526 10.303 2.076 1.00 83.69 111 ASN A C 1
ATOM 835 O O . ASN A 1 111 ? 5.340 9.756 3.162 1.00 83.69 111 ASN A O 1
ATOM 839 N N . PHE A 1 112 ? 6.242 9.718 1.106 1.00 81.25 112 PHE A N 1
ATOM 840 C CA . PHE A 1 112 ? 6.977 8.446 1.234 1.00 81.25 112 PHE A CA 1
ATOM 841 C C . PHE A 1 112 ? 7.766 8.298 2.555 1.00 81.25 112 PHE A C 1
ATOM 843 O O . PHE A 1 112 ? 7.700 7.254 3.193 1.00 81.25 112 PHE A O 1
ATOM 850 N N . GLY A 1 113 ? 8.444 9.350 3.027 1.00 81.94 113 GLY A N 1
ATOM 851 C CA . GLY A 1 113 ? 9.241 9.351 4.260 1.00 81.94 113 GLY A CA 1
ATOM 852 C C . GLY A 1 113 ? 8.418 9.440 5.549 1.00 81.94 113 GLY A C 1
ATOM 853 O O . GLY A 1 113 ? 8.968 9.363 6.642 1.00 81.94 113 GLY A O 1
ATOM 854 N N . GLN A 1 114 ? 7.102 9.614 5.432 1.00 86.00 114 GLN A N 1
ATOM 855 C CA . GLN A 1 114 ? 6.144 9.635 6.541 1.00 86.00 114 GLN A CA 1
ATOM 856 C C . GLN A 1 114 ? 5.275 8.368 6.567 1.00 86.00 114 GLN A C 1
ATOM 858 O O . GLN A 1 114 ? 4.354 8.269 7.376 1.00 86.00 114 GLN A O 1
ATOM 863 N N . MET A 1 115 ? 5.555 7.405 5.685 1.00 86.75 115 MET A N 1
ATOM 864 C CA . MET A 1 115 ? 4.821 6.152 5.560 1.00 86.75 115 MET A CA 1
ATOM 865 C C . MET A 1 115 ? 5.625 4.985 6.130 1.00 86.75 115 MET A C 1
ATOM 867 O O . MET A 1 115 ? 6.847 4.925 6.007 1.00 86.75 115 MET A O 1
ATOM 871 N N . LEU A 1 116 ? 4.910 4.024 6.711 1.00 88.00 116 LEU A N 1
ATOM 872 C CA . LEU A 1 116 ? 5.442 2.726 7.094 1.00 88.00 116 LEU A CA 1
ATOM 873 C C . LEU A 1 116 ? 4.807 1.641 6.224 1.00 88.00 116 LEU A C 1
ATOM 875 O O . LEU A 1 116 ? 3.594 1.462 6.243 1.00 88.00 116 LEU A O 1
ATOM 879 N N . VAL A 1 117 ? 5.644 0.916 5.498 1.00 90.12 117 VAL A N 1
ATOM 880 C CA . VAL A 1 117 ? 5.309 -0.276 4.728 1.00 90.12 117 VAL A CA 1
ATOM 881 C C . VAL A 1 117 ? 5.860 -1.481 5.469 1.00 90.12 117 VAL A C 1
ATOM 883 O O . VAL A 1 117 ? 7.040 -1.529 5.837 1.00 90.12 117 VAL A O 1
ATOM 886 N N . LEU A 1 118 ? 4.974 -2.442 5.705 1.00 90.75 118 LEU A N 1
ATOM 887 C CA . LEU A 1 118 ? 5.275 -3.696 6.372 1.00 90.75 118 LEU A CA 1
ATOM 888 C C . LEU A 1 118 ? 4.988 -4.846 5.411 1.00 90.75 118 LEU A C 1
ATOM 890 O O . LEU A 1 118 ? 3.933 -4.870 4.781 1.00 90.75 118 LEU A O 1
ATOM 894 N N . VAL A 1 119 ? 5.903 -5.805 5.349 1.00 90.44 119 VAL A N 1
ATOM 895 C CA . VAL A 1 119 ? 5.695 -7.109 4.714 1.00 90.44 119 VAL A CA 1
ATOM 896 C C . VAL A 1 119 ? 5.785 -8.139 5.827 1.00 90.44 119 VAL A C 1
ATOM 898 O O . VAL A 1 119 ? 6.789 -8.180 6.534 1.00 90.44 119 VAL A O 1
ATOM 901 N N . ASP A 1 120 ? 4.711 -8.892 6.059 1.00 88.88 120 ASP A N 1
ATOM 902 C CA . ASP A 1 120 ? 4.613 -9.865 7.160 1.00 88.88 120 ASP A CA 1
ATOM 903 C C . ASP A 1 120 ? 4.980 -9.281 8.541 1.00 88.88 120 ASP A C 1
ATOM 905 O O . ASP A 1 120 ? 5.571 -9.932 9.400 1.00 88.88 120 ASP A O 1
ATOM 909 N N . GLY A 1 121 ? 4.660 -7.999 8.752 1.00 88.19 121 GLY A N 1
ATOM 910 C CA . GLY A 1 121 ? 4.976 -7.264 9.982 1.00 88.19 121 GLY A CA 1
ATOM 911 C C . GLY A 1 121 ? 6.416 -6.748 10.077 1.00 88.19 121 GLY A C 1
ATOM 912 O O . GLY A 1 121 ? 6.737 -6.008 11.007 1.00 88.19 121 GLY A O 1
ATOM 913 N N . ILE A 1 122 ? 7.274 -7.062 9.107 1.00 88.00 122 ILE A N 1
ATOM 914 C CA . ILE A 1 122 ? 8.649 -6.569 9.027 1.00 88.00 122 ILE A CA 1
ATOM 915 C C . ILE A 1 122 ? 8.671 -5.272 8.220 1.00 88.00 122 ILE A C 1
ATOM 917 O O . ILE A 1 122 ? 8.107 -5.181 7.130 1.00 88.00 122 ILE A O 1
ATOM 921 N N . ARG A 1 123 ? 9.336 -4.246 8.759 1.00 88.19 123 ARG A N 1
ATOM 922 C CA . ARG A 1 123 ? 9.507 -2.959 8.077 1.00 88.19 123 ARG A CA 1
ATOM 923 C C . ARG A 1 123 ? 10.343 -3.127 6.812 1.00 88.19 123 ARG A C 1
ATOM 925 O O . ARG A 1 123 ? 11.471 -3.601 6.891 1.00 88.19 123 ARG A O 1
ATOM 932 N N . LEU A 1 124 ? 9.803 -2.645 5.693 1.00 87.81 124 LEU A N 1
ATOM 933 C CA . LEU A 1 124 ? 10.498 -2.603 4.408 1.00 87.81 124 LEU A CA 1
ATOM 934 C C . LEU A 1 124 ? 11.226 -1.271 4.172 1.00 87.81 124 LEU A C 1
ATOM 936 O O . LEU A 1 124 ? 12.297 -1.261 3.577 1.00 87.81 124 LEU A O 1
ATOM 940 N N . ASN A 1 125 ? 10.669 -0.147 4.643 1.00 87.00 125 ASN A N 1
ATOM 941 C CA . ASN A 1 125 ? 11.285 1.167 4.435 1.00 87.00 125 ASN A CA 1
ATOM 942 C C . ASN A 1 125 ? 12.700 1.236 5.011 1.00 87.00 125 ASN A C 1
ATOM 944 O O . ASN A 1 125 ? 12.945 0.807 6.144 1.00 87.00 125 ASN A O 1
ATOM 948 N N . ASP A 1 126 ? 13.579 1.921 4.286 1.00 84.06 126 ASP A N 1
ATOM 949 C CA . ASP A 1 126 ? 14.907 2.261 4.777 1.00 84.06 126 ASP A CA 1
ATOM 950 C C . ASP A 1 126 ? 14.818 3.181 6.010 1.00 84.06 126 ASP A C 1
ATOM 952 O O . ASP A 1 126 ? 14.122 4.200 6.007 1.00 84.06 126 ASP A O 1
ATOM 956 N N . ALA A 1 127 ? 15.523 2.825 7.085 1.00 79.44 127 ALA A N 1
ATOM 957 C CA . ALA A 1 127 ? 15.430 3.534 8.360 1.00 79.44 127 ALA A CA 1
ATOM 958 C C . ALA A 1 127 ? 16.078 4.931 8.339 1.00 79.44 127 ALA A C 1
ATOM 960 O O . ALA A 1 127 ? 15.708 5.774 9.155 1.00 79.44 127 ALA A O 1
ATOM 961 N N . GLN A 1 128 ? 17.035 5.184 7.438 1.00 80.12 128 GLN A N 1
ATOM 962 C CA . GLN A 1 128 ? 17.715 6.479 7.343 1.00 80.12 128 GLN A CA 1
ATOM 963 C C . GLN A 1 128 ? 16.969 7.470 6.446 1.00 80.12 128 GLN A C 1
ATOM 965 O O . GLN A 1 128 ? 16.943 8.663 6.741 1.00 80.12 128 GLN A O 1
ATOM 970 N N . SER A 1 129 ? 16.383 6.995 5.348 1.00 79.44 129 SER A N 1
ATOM 971 C CA . SER A 1 129 ? 15.829 7.829 4.274 1.00 79.44 129 SER A CA 1
ATOM 972 C C . SER A 1 129 ? 14.311 7.727 4.113 1.00 79.44 129 SER A C 1
ATOM 974 O O . SER A 1 129 ? 13.718 8.555 3.417 1.00 79.44 129 SER A O 1
ATOM 976 N N . GLY A 1 130 ? 13.673 6.709 4.703 1.00 73.88 130 GLY A N 1
ATOM 977 C CA . GLY A 1 130 ? 12.246 6.416 4.533 1.00 73.88 130 GLY A CA 1
ATOM 978 C C . GLY A 1 130 ? 11.845 5.988 3.114 1.00 73.88 130 GLY A C 1
ATOM 979 O O . GLY A 1 130 ? 10.659 5.781 2.862 1.00 73.88 130 GLY A O 1
ATOM 980 N N . HIS A 1 131 ? 12.809 5.860 2.193 1.00 77.38 131 HIS A N 1
ATOM 981 C CA . HIS A 1 131 ? 12.609 5.422 0.807 1.00 77.38 131 HIS A CA 1
ATOM 982 C C . HIS A 1 131 ? 12.436 3.894 0.699 1.00 77.38 131 HIS A C 1
ATOM 984 O O . HIS A 1 131 ? 12.488 3.182 1.704 1.00 77.38 131 HIS A O 1
ATOM 990 N N . HIS A 1 132 ? 12.239 3.407 -0.534 1.00 76.44 132 HIS A N 1
ATOM 991 C CA . HIS A 1 132 ? 11.962 2.005 -0.895 1.00 76.44 132 HIS A CA 1
ATOM 992 C C . HIS A 1 132 ? 10.575 1.503 -0.483 1.00 76.44 132 HIS A C 1
ATOM 994 O O . HIS A 1 132 ? 10.364 0.313 -0.280 1.00 76.44 132 HIS A O 1
ATOM 1000 N N . ASN A 1 133 ? 9.588 2.395 -0.392 1.00 82.75 133 ASN A N 1
ATOM 1001 C CA . ASN A 1 133 ? 8.230 1.976 -0.061 1.00 82.75 133 ASN A CA 1
ATOM 1002 C C . ASN A 1 133 ? 7.517 1.233 -1.207 1.00 82.75 133 ASN A C 1
ATOM 1004 O O . ASN A 1 133 ? 6.587 0.486 -0.921 1.00 82.75 133 ASN A O 1
ATOM 1008 N N . GLY A 1 134 ? 7.945 1.396 -2.467 1.00 84.12 134 GLY A N 1
ATOM 1009 C CA . GLY A 1 134 ? 7.421 0.648 -3.618 1.00 84.12 134 GLY A CA 1
ATOM 1010 C C . GLY A 1 134 ? 8.291 -0.490 -4.147 1.00 84.12 134 GLY A C 1
ATOM 1011 O O . GLY A 1 134 ? 7.863 -1.160 -5.083 1.00 84.12 134 GLY A O 1
ATOM 1012 N N . ASP A 1 135 ? 9.463 -0.739 -3.559 1.00 85.69 135 ASP A N 1
ATOM 1013 C CA . ASP A 1 135 ? 10.337 -1.861 -3.930 1.00 85.69 135 ASP A CA 1
ATOM 1014 C C . ASP A 1 135 ? 10.011 -3.094 -3.078 1.00 85.69 135 ASP A C 1
ATOM 1016 O O . ASP A 1 135 ? 10.753 -3.488 -2.179 1.00 85.69 135 ASP A O 1
ATOM 1020 N N . ILE A 1 136 ? 8.812 -3.641 -3.285 1.00 88.25 136 ILE A N 1
ATOM 1021 C CA . ILE A 1 136 ? 8.301 -4.764 -2.497 1.00 88.25 136 ILE A CA 1
ATOM 1022 C C . ILE A 1 136 ? 8.826 -6.074 -3.109 1.00 88.25 136 ILE A C 1
ATOM 1024 O O . ILE A 1 136 ? 8.431 -6.409 -4.228 1.00 88.25 136 ILE A O 1
ATOM 1028 N N . PRO A 1 137 ? 9.641 -6.872 -2.389 1.00 86.81 137 PRO A N 1
ATOM 1029 C CA . PRO A 1 137 ? 10.245 -8.1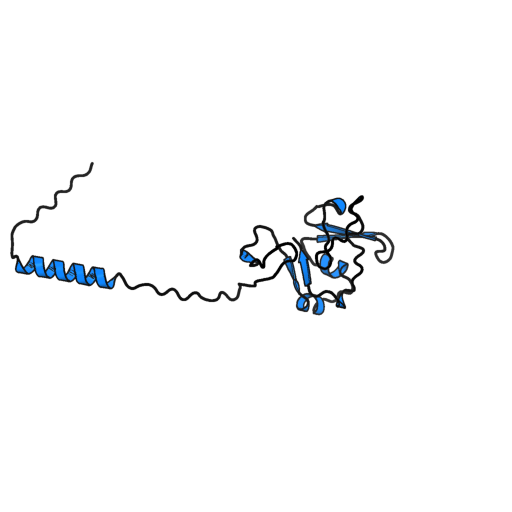04 -2.907 1.00 86.81 137 PRO A CA 1
ATOM 1030 C C . PRO A 1 137 ? 9.264 -9.292 -2.884 1.00 86.81 137 PRO A C 1
ATOM 1032 O O . PRO A 1 137 ? 9.649 -10.429 -2.620 1.00 86.81 137 PRO A O 1
ATOM 1035 N N . VAL A 1 138 ? 7.977 -9.032 -3.120 1.00 88.69 138 VAL A N 1
ATOM 1036 C CA . VAL A 1 138 ? 6.897 -10.019 -3.060 1.00 88.69 138 VAL A CA 1
ATOM 1037 C C . VAL A 1 138 ? 6.094 -9.930 -4.346 1.00 88.69 138 VAL A C 1
ATOM 1039 O O . VAL A 1 138 ? 5.649 -8.859 -4.755 1.00 88.69 138 VAL A O 1
ATOM 1042 N N . SER A 1 139 ? 5.915 -11.076 -4.997 1.00 90.00 139 SER A N 1
ATOM 1043 C CA . SER A 1 139 ? 5.055 -11.172 -6.177 1.00 90.00 139 SER A CA 1
ATOM 1044 C C . SER A 1 139 ? 3.591 -11.067 -5.766 1.00 90.00 139 SER A C 1
ATOM 1046 O O . SER A 1 139 ? 3.212 -11.562 -4.707 1.00 90.00 139 SER A O 1
ATOM 1048 N N . LEU A 1 140 ? 2.752 -10.483 -6.624 1.00 90.56 140 LEU A N 1
ATOM 1049 C CA . LEU A 1 140 ? 1.324 -10.319 -6.341 1.00 90.56 140 LEU A CA 1
ATOM 1050 C C . LEU A 1 140 ? 0.631 -11.657 -6.014 1.00 90.56 140 LEU A C 1
ATOM 1052 O O . LEU A 1 140 ? -0.274 -11.698 -5.187 1.00 90.56 140 LEU A O 1
ATOM 1056 N N . ASP A 1 141 ? 1.093 -12.762 -6.597 1.00 91.00 141 ASP A N 1
ATOM 1057 C CA . ASP A 1 141 ? 0.557 -14.109 -6.360 1.00 91.00 141 ASP A CA 1
ATOM 1058 C C . ASP A 1 141 ? 0.783 -14.630 -4.935 1.00 91.00 141 ASP A C 1
ATOM 1060 O O . ASP A 1 141 ? 0.009 -15.450 -4.453 1.00 91.00 141 ASP A O 1
ATOM 1064 N N . ALA A 1 142 ? 1.813 -14.139 -4.243 1.00 91.62 142 ALA A N 1
ATOM 1065 C CA . ALA A 1 142 ? 2.120 -14.526 -2.867 1.00 91.62 142 ALA A CA 1
ATOM 1066 C C . ALA A 1 142 ? 1.379 -13.668 -1.824 1.00 91.62 142 ALA A C 1
ATOM 1068 O O . ALA A 1 142 ? 1.478 -13.927 -0.628 1.00 91.62 142 ALA A O 1
ATOM 1069 N N . VAL A 1 143 ? 0.649 -12.637 -2.258 1.00 92.62 143 VAL A N 1
ATOM 1070 C CA . VAL A 1 143 ? -0.066 -11.724 -1.363 1.00 92.62 143 VAL A CA 1
ATOM 1071 C C . VAL A 1 143 ? -1.435 -12.303 -1.013 1.00 92.62 143 VAL A C 1
ATOM 1073 O O . VAL A 1 143 ? -2.284 -12.490 -1.888 1.00 92.62 143 VAL A O 1
ATOM 1076 N N . GLU A 1 144 ? -1.664 -12.542 0.279 1.00 92.38 144 GLU A N 1
ATOM 1077 C CA . GLU A 1 144 ? -2.965 -12.973 0.811 1.00 92.38 144 GLU A CA 1
ATOM 1078 C C . GLU A 1 144 ? -3.922 -11.788 1.000 1.00 92.38 144 GLU A C 1
ATOM 1080 O O . GLU A 1 144 ? -5.105 -11.860 0.676 1.00 92.38 144 GLU A O 1
ATOM 1085 N N . ARG A 1 145 ? -3.419 -10.666 1.518 1.00 91.31 145 ARG A N 1
ATOM 1086 C CA . ARG A 1 145 ? -4.211 -9.447 1.700 1.00 91.31 145 ARG A CA 1
ATOM 1087 C C . ARG A 1 145 ? -3.326 -8.215 1.759 1.00 91.31 145 ARG A C 1
ATOM 1089 O O . ARG A 1 145 ? -2.152 -8.301 2.109 1.00 91.31 145 ARG A O 1
ATOM 1096 N N . ILE A 1 146 ? -3.921 -7.064 1.471 1.00 92.81 146 ILE A N 1
ATOM 1097 C CA . ILE A 1 146 ? -3.281 -5.756 1.610 1.00 92.81 146 ILE A CA 1
ATOM 1098 C C . ILE A 1 146 ? -4.099 -4.924 2.593 1.00 92.81 146 ILE A C 1
ATOM 1100 O O . ILE A 1 146 ? -5.308 -4.762 2.432 1.00 92.81 146 ILE A O 1
ATOM 1104 N N . GLU A 1 147 ? -3.429 -4.389 3.609 1.00 90.88 147 GLU A N 1
ATOM 1105 C CA . GLU A 1 147 ? -4.026 -3.539 4.638 1.00 90.88 147 GLU A CA 1
ATOM 1106 C C . GLU A 1 147 ? -3.544 -2.096 4.461 1.00 90.88 147 GLU A C 1
ATOM 1108 O O . GLU A 1 147 ? -2.345 -1.841 4.355 1.00 90.88 147 GLU A O 1
ATOM 1113 N N . ILE A 1 148 ? -4.480 -1.147 4.440 1.00 90.69 148 ILE A N 1
ATOM 1114 C CA . ILE A 1 148 ? -4.203 0.290 4.336 1.00 90.69 148 ILE A CA 1
ATOM 1115 C C . ILE A 1 148 ? -4.809 0.978 5.561 1.00 90.69 148 ILE A C 1
ATOM 1117 O O . ILE A 1 148 ? -6.020 0.887 5.789 1.00 90.69 148 ILE A O 1
ATOM 1121 N N . LEU A 1 149 ? -3.963 1.661 6.335 1.00 86.19 149 LEU A N 1
ATOM 1122 C CA . LEU A 1 149 ? -4.287 2.296 7.620 1.00 86.19 149 LEU A CA 1
ATOM 1123 C C . LEU A 1 149 ? -4.227 3.824 7.555 1.00 86.19 149 LEU A C 1
ATOM 1125 O O . LEU A 1 149 ? -3.438 4.373 6.759 1.00 86.19 149 LEU A O 1
#

Sequence (149 aa):
MIKRVLEVCAGDVRLVRRTVIVCILLAAFLCLPSTGAAGQDPFRQEVVVTAAATPVELGTVTRTLTVITREQIDRLPVHSIADVLRLSSSVDVRSRGERGLQTDFAVRGANFGQMLVLVDGIRLNDAQSGHHNGDIPVSLDAVERIEIL

Radius of gyration: 31.76 Å; chains: 1; bounding box: 83×37×72 Å

pLDDT: mean 74.23, std 17.14, range [34.06, 94.44]

Foldseek 3Di:
DDDDDDDDDDDDPPVVVVVVVVVVVVVVVVPDPPPPDPPPDPQFDFDQDLPDPDTDTCVRDPDDKDKQFPVNLVPDPDFAPLRVQVVDPQKDWDADDPPRPDIAIDGNNHGLLRDFDDDSSHTPADPPRSGPNRVDPDGPVRDRMDMDD